Protein AF-A0A0P7ZGA5-F1 (afdb_monomer)

Sequence (113 aa):
MIGPDNGNADWKGWAFEHEKKRFMLMLTNSAEVGAPEKICTLIGDPDGLEVTVQHLVGLVDAKPFLDETDAGQNTRMYEFEREGDSLILSFLDAKEMKMPTLNASVLSKPKEN

Nearest PDB structures (foldseek):
  4r80-assembly2_B  TM=6.977E-01  e=1.940E+00  synthetic construct
  2fpn-assembly1_A-2  TM=6.168E-01  e=1.410E+00  Bacillus subtilis
  2h1t-assembly1_B  TM=3.528E-01  e=2.046E+00  Pseudomonas aeruginosa
  5yvf-assembly2_B  TM=2.733E-01  e=1.839E+00  Arabidopsis thaliana

Mean predicted aligned error: 8.98 Å

Structure (mmCIF, N/CA/C/O backbone):
data_AF-A0A0P7ZGA5-F1
#
_entry.id   AF-A0A0P7ZGA5-F1
#
loop_
_atom_site.group_PDB
_atom_site.id
_atom_site.type_symbol
_atom_site.label_atom_id
_atom_site.label_alt_id
_atom_site.label_comp_id
_atom_site.label_asym_id
_atom_site.label_entity_id
_atom_site.label_seq_id
_atom_site.pdbx_PDB_ins_code
_atom_site.Cartn_x
_atom_site.Cartn_y
_atom_site.Cartn_z
_atom_site.occupancy
_atom_site.B_iso_or_equiv
_atom_site.auth_seq_id
_atom_site.auth_comp_id
_atom_site.auth_asym_id
_atom_site.auth_atom_id
_atom_site.pdbx_PDB_model_num
ATOM 1 N N . MET A 1 1 ? 21.692 -14.055 -2.448 1.00 38.53 1 MET A N 1
ATOM 2 C CA . MET A 1 1 ? 20.600 -13.891 -1.469 1.00 38.53 1 MET A CA 1
ATOM 3 C C . MET A 1 1 ? 21.255 -13.725 -0.116 1.00 38.53 1 MET A C 1
ATOM 5 O O . MET A 1 1 ? 21.854 -14.674 0.365 1.00 38.53 1 MET A O 1
ATOM 9 N N . ILE A 1 2 ? 21.248 -12.507 0.411 1.00 28.67 2 ILE A N 1
ATOM 10 C CA . ILE A 1 2 ? 21.731 -12.184 1.753 1.00 28.67 2 ILE A CA 1
ATOM 11 C C . ILE A 1 2 ? 20.570 -11.415 2.378 1.00 28.67 2 ILE A C 1
ATOM 13 O O . ILE A 1 2 ? 20.248 -10.330 1.900 1.00 28.67 2 ILE A O 1
ATOM 17 N N . GLY A 1 3 ? 19.881 -12.013 3.348 1.00 34.47 3 GLY A N 1
ATOM 18 C CA . GLY A 1 3 ? 19.045 -11.240 4.262 1.00 34.47 3 GLY A CA 1
ATOM 19 C C . GLY A 1 3 ? 19.977 -10.590 5.286 1.00 34.47 3 GLY A C 1
ATOM 20 O O . GLY A 1 3 ? 20.872 -11.292 5.765 1.00 34.47 3 GLY A O 1
ATOM 21 N N . PRO A 1 4 ? 19.866 -9.283 5.572 1.00 38.66 4 PRO A N 1
ATOM 22 C CA . PRO A 1 4 ? 20.667 -8.679 6.624 1.00 38.66 4 PRO A CA 1
ATOM 23 C C . PRO A 1 4 ? 20.273 -9.261 7.988 1.00 38.66 4 PRO A C 1
ATOM 25 O O . PRO A 1 4 ? 19.100 -9.500 8.268 1.00 38.66 4 PRO A O 1
ATOM 28 N N . ASP A 1 5 ? 21.311 -9.532 8.772 1.00 41.34 5 ASP A N 1
ATOM 29 C CA . ASP A 1 5 ? 21.311 -10.218 10.060 1.00 41.34 5 A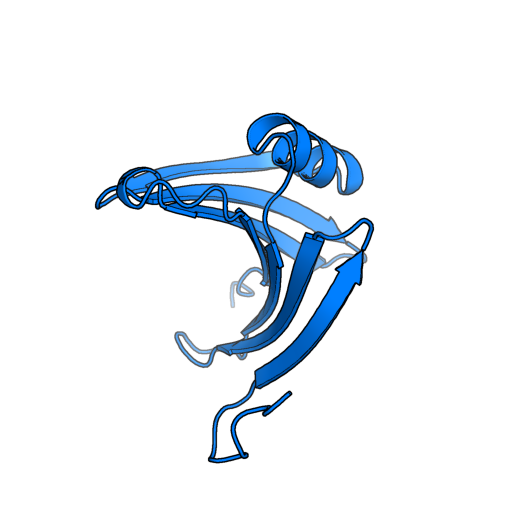SP A CA 1
ATOM 30 C C . ASP A 1 5 ? 20.618 -9.403 11.167 1.00 41.34 5 ASP A C 1
ATOM 32 O O . ASP A 1 5 ? 20.595 -8.169 11.149 1.00 41.34 5 ASP A O 1
ATOM 36 N N . ASN A 1 6 ? 20.042 -10.123 12.127 1.00 54.88 6 ASN A N 1
ATOM 37 C CA . ASN A 1 6 ? 19.163 -9.621 13.176 1.00 54.88 6 ASN A CA 1
ATOM 38 C C . ASN A 1 6 ? 19.928 -8.793 14.218 1.00 54.88 6 ASN A C 1
ATOM 40 O O . ASN A 1 6 ? 20.734 -9.324 14.980 1.00 54.88 6 ASN A O 1
ATOM 44 N N . GLY A 1 7 ? 19.582 -7.513 14.344 1.00 37.03 7 GLY A N 1
ATOM 45 C CA . GLY A 1 7 ? 20.004 -6.671 15.462 1.00 37.03 7 GLY A CA 1
ATOM 46 C C . GLY A 1 7 ? 18.905 -5.683 15.841 1.00 37.03 7 GLY A C 1
ATOM 47 O O . GLY A 1 7 ? 18.867 -4.582 15.308 1.00 37.03 7 GLY A O 1
ATOM 48 N N . ASN A 1 8 ? 18.007 -6.075 16.751 1.00 43.16 8 ASN A N 1
ATOM 49 C CA . ASN A 1 8 ? 17.006 -5.214 17.414 1.00 43.16 8 ASN A CA 1
ATOM 50 C C . ASN A 1 8 ? 15.949 -4.503 16.554 1.00 43.16 8 ASN A C 1
ATOM 52 O O . ASN A 1 8 ? 15.264 -3.612 17.051 1.00 43.16 8 ASN A O 1
ATOM 56 N N . ALA A 1 9 ? 15.772 -4.882 15.296 1.00 50.47 9 ALA A N 1
ATOM 57 C CA . ALA A 1 9 ? 14.797 -4.229 14.444 1.00 50.47 9 ALA A CA 1
ATOM 58 C C . ALA A 1 9 ? 13.520 -5.084 14.388 1.00 50.47 9 ALA A C 1
ATOM 60 O O . 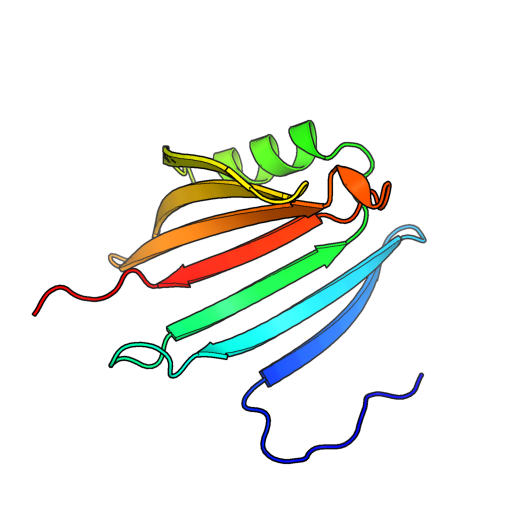ALA A 1 9 ? 13.549 -6.232 13.952 1.00 50.47 9 ALA A O 1
ATOM 61 N N . ASP A 1 10 ? 12.419 -4.538 14.903 1.00 70.31 10 ASP A N 1
ATOM 62 C CA . ASP A 1 10 ? 11.141 -5.215 15.158 1.00 70.31 10 ASP A CA 1
ATOM 63 C C . ASP A 1 10 ? 10.341 -5.419 13.851 1.00 70.31 10 ASP A C 1
ATOM 65 O O . ASP A 1 10 ? 9.188 -5.005 13.706 1.00 70.31 10 ASP A O 1
ATOM 69 N N . TRP A 1 11 ? 10.999 -5.999 12.842 1.00 68.00 11 TRP A N 1
ATOM 70 C CA . TRP A 1 11 ? 10.457 -6.205 11.506 1.00 68.00 11 TRP A CA 1
ATOM 71 C C . TRP A 1 11 ? 10.775 -7.588 10.932 1.00 68.00 11 TRP A C 1
ATOM 73 O O . TRP A 1 11 ? 11.762 -8.232 11.281 1.00 68.00 11 TRP A O 1
ATOM 83 N N . LYS A 1 12 ? 9.908 -8.069 10.038 1.00 77.69 12 LYS A N 1
ATOM 84 C CA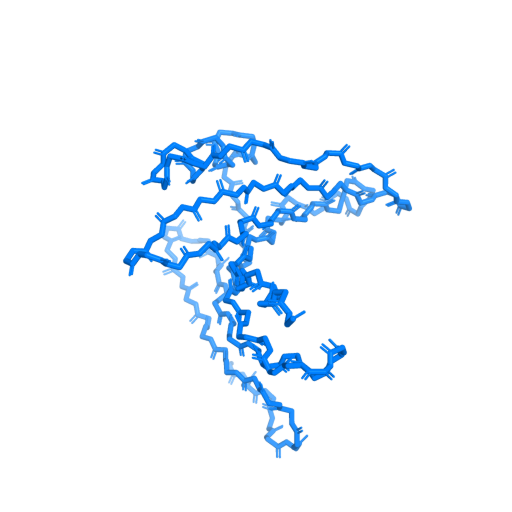 . LYS A 1 12 ? 10.069 -9.321 9.283 1.00 77.69 12 LYS A CA 1
ATOM 85 C C . LYS A 1 12 ? 9.822 -9.055 7.810 1.00 77.69 12 LYS A C 1
ATOM 87 O O . LYS A 1 12 ? 8.833 -8.416 7.479 1.00 77.69 12 LYS A O 1
ATOM 92 N N . GLY A 1 13 ? 10.691 -9.554 6.935 1.00 79.31 13 GLY A N 1
ATOM 93 C CA . GLY A 1 13 ? 10.588 -9.342 5.492 1.00 79.31 13 GLY A CA 1
ATOM 94 C C . GLY A 1 13 ? 10.641 -10.639 4.688 1.00 79.31 13 GLY A C 1
ATOM 95 O O . GLY A 1 13 ? 11.393 -11.552 5.026 1.00 79.31 13 GLY A O 1
ATOM 96 N N . TRP A 1 14 ? 9.886 -10.698 3.593 1.00 83.62 14 TRP A N 1
ATOM 97 C CA . TRP A 1 14 ? 9.907 -11.776 2.607 1.00 83.62 14 TRP A CA 1
ATOM 98 C C . TRP A 1 14 ? 10.015 -11.185 1.208 1.00 83.62 14 TRP A C 1
ATOM 100 O O . TRP A 1 14 ? 9.144 -10.433 0.776 1.00 83.62 14 TRP A O 1
ATOM 110 N N . ALA A 1 15 ? 11.073 -11.548 0.487 1.00 83.69 15 ALA A N 1
ATOM 111 C CA . ALA A 1 15 ? 11.212 -11.220 -0.924 1.00 83.69 15 ALA A CA 1
ATOM 112 C C . ALA A 1 15 ? 10.706 -12.385 -1.779 1.00 83.69 15 ALA A C 1
ATOM 114 O O . ALA A 1 15 ? 11.021 -13.544 -1.499 1.00 83.69 15 ALA A O 1
ATOM 115 N N . PHE A 1 16 ? 9.950 -12.085 -2.828 1.00 81.06 16 PHE A N 1
ATOM 116 C CA . PHE A 1 16 ? 9.460 -13.084 -3.773 1.00 81.06 16 PHE A CA 1
ATOM 117 C C . PHE A 1 16 ? 9.474 -12.544 -5.201 1.00 81.06 16 PHE A C 1
ATOM 119 O O . PHE A 1 16 ? 9.491 -11.334 -5.429 1.00 81.06 16 PHE A O 1
ATOM 126 N N . GLU A 1 17 ? 9.509 -13.457 -6.169 1.00 84.31 17 GLU A N 1
ATOM 127 C CA . GLU A 1 17 ? 9.474 -13.130 -7.591 1.00 84.31 17 GLU A CA 1
ATOM 128 C C . GLU A 1 17 ? 8.198 -13.690 -8.217 1.00 84.31 17 GLU A C 1
ATOM 130 O O . GLU A 1 17 ? 7.835 -14.843 -7.981 1.00 84.31 17 GLU A O 1
ATOM 135 N N . HIS A 1 18 ? 7.525 -12.880 -9.025 1.00 79.75 18 HIS A N 1
ATOM 136 C CA . HIS A 1 18 ? 6.388 -13.301 -9.832 1.00 79.75 18 HIS A CA 1
ATOM 137 C C . HIS A 1 18 ? 6.518 -12.668 -11.216 1.00 79.75 18 HIS A C 1
ATOM 139 O O . HIS A 1 18 ? 6.757 -11.470 -11.320 1.00 79.75 18 HIS A O 1
ATOM 145 N N . GLU A 1 19 ? 6.439 -13.477 -12.275 1.00 83.94 19 GLU A N 1
ATOM 146 C CA . GLU A 1 19 ? 6.536 -13.009 -13.670 1.00 83.94 19 GLU A CA 1
ATOM 147 C C . GLU A 1 19 ? 7.752 -12.099 -13.955 1.00 83.94 19 GLU A C 1
ATOM 149 O O . GLU A 1 19 ? 7.657 -11.108 -14.674 1.00 83.94 19 GLU A O 1
ATOM 154 N N . LYS A 1 20 ? 8.930 -12.451 -13.410 1.00 81.88 20 LYS A N 1
ATOM 155 C CA . LYS A 1 20 ? 10.196 -11.686 -13.508 1.00 81.88 20 LYS A CA 1
ATOM 156 C C . LYS A 1 20 ? 10.210 -10.350 -12.757 1.00 81.88 20 LYS A C 1
ATOM 158 O O . LYS A 1 20 ? 11.157 -9.576 -12.905 1.00 81.88 20 LYS A O 1
ATOM 163 N N . LYS A 1 21 ? 9.200 -10.080 -11.933 1.00 78.56 21 LYS A N 1
ATOM 164 C CA . LYS A 1 21 ? 9.132 -8.912 -11.052 1.00 78.56 21 LYS A CA 1
ATOM 165 C C . LYS A 1 21 ? 9.435 -9.299 -9.624 1.00 78.56 21 LYS A C 1
ATOM 167 O O . LYS A 1 21 ? 9.006 -10.351 -9.158 1.00 78.56 21 LYS A O 1
ATOM 172 N N . ARG A 1 22 ? 10.161 -8.430 -8.927 1.00 78.50 22 ARG A N 1
ATOM 173 C CA . ARG A 1 22 ? 10.525 -8.628 -7.526 1.00 78.50 22 ARG A CA 1
ATOM 174 C C . ARG A 1 22 ? 9.596 -7.840 -6.629 1.00 78.50 22 ARG A C 1
ATOM 176 O O . ARG A 1 22 ? 9.330 -6.667 -6.875 1.00 78.50 22 ARG A O 1
ATOM 183 N N . PHE A 1 23 ? 9.177 -8.502 -5.568 1.00 81.38 23 PHE A N 1
ATOM 184 C CA . PHE A 1 23 ? 8.331 -7.952 -4.532 1.00 81.38 23 PHE A CA 1
ATOM 185 C C . PHE A 1 23 ? 8.990 -8.176 -3.182 1.00 81.38 23 PHE A C 1
ATOM 187 O O . PHE A 1 23 ? 9.718 -9.153 -2.981 1.00 81.38 23 PHE A O 1
ATOM 194 N N . MET A 1 24 ? 8.711 -7.279 -2.249 1.00 82.06 24 MET A N 1
ATOM 195 C CA . MET A 1 24 ? 9.117 -7.404 -0.862 1.00 82.06 24 MET A CA 1
ATOM 196 C C . MET A 1 24 ? 7.915 -7.116 0.027 1.00 82.06 24 MET A C 1
ATOM 198 O O . MET A 1 24 ? 7.359 -6.025 -0.017 1.00 82.06 24 MET A O 1
ATOM 202 N N . LEU A 1 25 ? 7.517 -8.100 0.825 1.00 81.38 25 LEU A N 1
ATOM 203 C CA . LEU A 1 25 ? 6.537 -7.941 1.890 1.00 81.38 25 LEU A CA 1
ATOM 204 C C . LEU A 1 25 ? 7.283 -7.724 3.201 1.00 81.38 25 LEU A C 1
ATOM 206 O O . LEU A 1 25 ? 8.150 -8.525 3.539 1.00 81.38 25 LEU A O 1
ATOM 210 N N . MET A 1 26 ? 6.943 -6.684 3.946 1.00 80.12 26 MET A N 1
ATOM 211 C CA . MET A 1 26 ? 7.519 -6.369 5.245 1.00 80.12 26 MET A CA 1
ATOM 212 C C . MET A 1 26 ? 6.413 -6.221 6.282 1.00 80.12 26 MET A C 1
ATOM 214 O O . MET A 1 26 ? 5.374 -5.635 6.014 1.00 80.12 26 MET A O 1
ATOM 218 N N . LEU A 1 27 ? 6.652 -6.737 7.477 1.00 78.75 27 LEU A N 1
ATOM 219 C CA . LEU A 1 27 ? 5.894 -6.432 8.678 1.00 78.75 27 LEU A CA 1
ATOM 220 C C . LEU A 1 27 ? 6.807 -5.630 9.591 1.00 78.75 27 LEU A C 1
ATOM 222 O O . LEU A 1 27 ? 7.903 -6.105 9.872 1.00 78.75 27 LEU A O 1
ATOM 226 N N . THR A 1 28 ? 6.382 -4.466 10.061 1.00 74.31 28 THR A N 1
ATOM 227 C CA . THR A 1 28 ? 7.124 -3.666 11.044 1.00 74.31 28 THR A CA 1
ATOM 228 C C . THR A 1 28 ? 6.219 -3.361 12.235 1.00 74.31 28 THR A C 1
ATOM 230 O O . THR A 1 28 ? 5.007 -3.204 12.077 1.00 74.31 28 THR A O 1
ATOM 233 N N . ASN A 1 29 ? 6.793 -3.297 13.435 1.00 68.56 29 ASN A N 1
ATOM 234 C CA . ASN A 1 29 ? 6.144 -2.656 14.573 1.00 68.56 29 ASN A CA 1
ATOM 235 C C . ASN A 1 29 ? 6.682 -1.225 14.678 1.00 68.56 29 ASN A C 1
ATOM 237 O O . ASN A 1 29 ? 7.892 -1.035 14.825 1.00 68.56 29 ASN A O 1
ATOM 241 N N . SER A 1 30 ? 5.806 -0.226 14.608 1.00 61.94 30 SER A N 1
ATOM 242 C CA . SER A 1 30 ? 6.158 1.147 14.976 1.00 61.94 30 SER A CA 1
ATOM 243 C C . SER A 1 30 ? 5.789 1.390 16.437 1.00 61.94 30 SER A C 1
ATOM 245 O O . SER A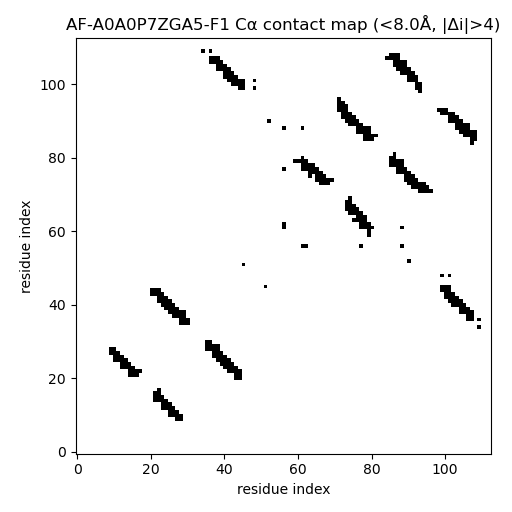 1 30 ? 4.693 1.041 16.875 1.00 61.94 30 SER A O 1
ATOM 247 N N . ALA A 1 31 ? 6.725 1.965 17.194 1.00 53.28 31 ALA A N 1
ATOM 248 C CA . ALA A 1 31 ? 6.508 2.427 18.565 1.00 53.28 31 ALA A CA 1
ATOM 249 C C . ALA A 1 31 ? 6.370 3.959 18.649 1.00 53.28 31 ALA A C 1
ATOM 251 O O . ALA A 1 31 ? 6.290 4.511 19.750 1.00 53.28 31 ALA A O 1
ATOM 252 N N . GLU A 1 32 ? 6.370 4.663 17.513 1.00 50.38 32 GLU A N 1
ATOM 253 C CA . GLU A 1 32 ? 6.125 6.101 17.508 1.00 50.38 32 GLU A CA 1
ATOM 254 C C . GLU A 1 32 ? 4.637 6.347 17.774 1.00 50.38 32 GLU A C 1
ATOM 256 O O . GLU A 1 32 ? 3.781 5.968 16.990 1.00 50.38 32 GLU A O 1
ATOM 261 N N . VAL A 1 33 ? 4.355 7.004 18.903 1.00 42.06 33 VAL A N 1
ATOM 262 C CA . VAL A 1 33 ? 3.021 7.421 19.374 1.00 42.06 33 VAL A CA 1
ATOM 263 C C . VAL A 1 33 ? 2.198 6.331 20.084 1.00 42.06 33 VAL A C 1
ATOM 265 O O . VAL A 1 33 ? 1.096 5.972 19.692 1.00 42.06 33 VAL A O 1
ATOM 268 N N . GLY A 1 34 ? 2.690 5.869 21.239 1.00 44.47 34 GLY A N 1
ATOM 269 C CA . GLY A 1 34 ? 1.836 5.422 22.358 1.00 44.47 34 GLY A CA 1
ATOM 270 C C . GLY A 1 34 ? 1.056 4.107 22.200 1.00 44.47 34 GLY A C 1
ATOM 271 O O . GLY A 1 34 ? 0.513 3.622 23.193 1.00 44.47 34 GLY A O 1
ATOM 272 N N . ALA A 1 35 ? 1.039 3.492 21.019 1.00 51.00 35 ALA A N 1
ATOM 273 C CA . ALA A 1 35 ? 0.500 2.161 20.773 1.00 51.00 35 ALA A CA 1
ATOM 274 C C . ALA A 1 35 ? 1.369 1.420 19.740 1.00 51.00 35 ALA A C 1
ATOM 276 O O . ALA A 1 35 ? 1.858 2.046 18.804 1.00 51.00 35 ALA A O 1
ATOM 277 N N . PRO A 1 36 ? 1.582 0.100 19.890 1.00 56.84 36 PRO A N 1
ATOM 278 C CA . PRO A 1 36 ? 2.290 -0.681 18.885 1.00 56.84 36 PRO A CA 1
ATOM 279 C C . PRO A 1 36 ? 1.445 -0.766 17.609 1.00 56.84 36 PRO A C 1
ATOM 281 O O . PRO A 1 36 ? 0.447 -1.490 17.566 1.00 56.84 36 PRO A O 1
ATOM 284 N N . GLU A 1 37 ? 1.851 -0.049 16.566 1.00 65.75 37 GLU A N 1
ATOM 285 C CA . GLU A 1 37 ? 1.236 -0.155 15.245 1.00 65.75 37 GLU A CA 1
ATOM 286 C C . GLU A 1 37 ? 1.912 -1.275 14.460 1.00 65.75 37 GLU A C 1
ATOM 288 O O . GLU A 1 37 ? 3.122 -1.256 14.233 1.00 65.75 37 GLU A O 1
ATOM 293 N N . LYS A 1 38 ? 1.125 -2.268 14.038 1.00 71.38 38 LYS A N 1
ATOM 294 C CA . LYS A 1 38 ? 1.588 -3.285 13.092 1.00 71.38 38 LYS A CA 1
ATOM 295 C C . LYS A 1 38 ? 1.372 -2.762 11.685 1.00 71.38 38 LYS A C 1
ATOM 297 O O . LYS A 1 38 ? 0.229 -2.555 11.280 1.00 71.38 38 LYS A O 1
ATOM 302 N N . ILE A 1 39 ? 2.460 -2.599 10.950 1.00 76.75 39 ILE A N 1
ATOM 303 C CA . ILE A 1 39 ? 2.446 -2.121 9.573 1.00 76.75 39 ILE A CA 1
ATOM 304 C C . ILE A 1 39 ? 2.779 -3.293 8.664 1.00 76.75 39 ILE A C 1
ATOM 306 O O . ILE A 1 39 ? 3.773 -3.985 8.879 1.00 76.75 39 ILE A O 1
ATOM 310 N N . CYS A 1 40 ? 1.949 -3.525 7.651 1.00 82.31 40 CYS A N 1
ATOM 311 C CA . CYS A 1 40 ? 2.209 -4.517 6.613 1.00 82.31 40 CYS A CA 1
ATOM 312 C C . CYS A 1 40 ? 2.443 -3.816 5.282 1.00 82.31 40 CYS A C 1
ATOM 314 O O . CYS A 1 40 ? 1.497 -3.277 4.721 1.00 82.31 40 CYS A O 1
ATOM 316 N N . THR A 1 41 ? 3.678 -3.837 4.790 1.00 84.06 41 THR A N 1
ATOM 317 C CA . THR A 1 41 ? 4.134 -3.101 3.611 1.00 84.06 41 THR A CA 1
ATOM 318 C C . THR A 1 41 ? 4.489 -4.042 2.464 1.00 84.06 41 THR A C 1
ATOM 320 O O . THR A 1 41 ? 5.365 -4.889 2.602 1.00 84.06 41 THR A O 1
ATOM 323 N N . LEU A 1 42 ? 3.874 -3.858 1.302 1.00 85.31 42 LEU A N 1
ATOM 324 C CA . LEU A 1 42 ? 4.259 -4.464 0.034 1.00 85.31 42 LEU A CA 1
ATOM 325 C C . LEU A 1 42 ? 5.007 -3.437 -0.823 1.00 85.31 42 LEU A C 1
ATOM 327 O O . LEU A 1 42 ? 4.474 -2.374 -1.132 1.00 85.31 42 LEU A O 1
ATOM 331 N N . ILE A 1 43 ? 6.219 -3.788 -1.246 1.00 83.69 43 ILE A N 1
ATOM 332 C CA . ILE A 1 43 ? 7.045 -3.005 -2.166 1.00 83.69 43 ILE A CA 1
ATOM 333 C C . ILE A 1 43 ? 7.210 -3.777 -3.473 1.00 83.69 43 ILE A C 1
ATOM 335 O O . ILE A 1 43 ? 7.605 -4.944 -3.448 1.00 83.69 43 ILE A O 1
ATOM 339 N N . GLY A 1 44 ? 6.947 -3.140 -4.613 1.00 83.75 44 GLY A N 1
ATOM 340 C CA . GLY A 1 44 ? 7.182 -3.739 -5.931 1.00 83.75 44 GLY A CA 1
ATOM 341 C C . GLY A 1 44 ? 7.018 -2.753 -7.085 1.00 83.75 44 GLY A C 1
ATOM 342 O O . GLY A 1 44 ? 6.555 -1.636 -6.879 1.00 83.75 44 GLY A O 1
ATOM 343 N N . ASP A 1 45 ? 7.376 -3.186 -8.297 1.00 81.81 45 ASP A N 1
ATOM 344 C CA . ASP A 1 45 ? 7.257 -2.396 -9.534 1.00 81.81 45 ASP A CA 1
ATOM 345 C C . ASP A 1 45 ? 6.045 -2.865 -10.376 1.00 81.81 45 ASP A C 1
ATOM 347 O O . ASP A 1 45 ? 6.157 -3.791 -11.200 1.00 81.81 45 ASP A O 1
ATOM 351 N N . PRO A 1 46 ? 4.846 -2.286 -10.176 1.00 77.75 46 PRO A N 1
ATOM 352 C CA . PRO A 1 46 ? 3.678 -2.613 -10.991 1.00 77.75 46 PRO A CA 1
ATOM 353 C C . PRO A 1 46 ? 3.832 -2.148 -12.451 1.00 77.75 46 PRO A C 1
ATOM 355 O O . PRO A 1 46 ? 4.529 -1.182 -12.737 1.00 77.75 46 PRO A O 1
ATOM 358 N N . ASP A 1 47 ? 3.128 -2.800 -13.391 1.00 76.81 47 ASP A N 1
ATOM 359 C CA . ASP A 1 47 ? 3.080 -2.358 -14.808 1.00 76.81 47 ASP A CA 1
ATOM 360 C C . ASP A 1 47 ? 2.303 -1.047 -14.994 1.00 76.81 47 ASP A C 1
ATOM 362 O O . ASP A 1 47 ? 2.441 -0.366 -16.008 1.00 76.81 47 ASP A O 1
ATOM 366 N N . GLY A 1 48 ? 1.487 -0.684 -14.003 1.00 83.06 48 GLY A N 1
ATOM 367 C CA . GLY A 1 48 ? 0.754 0.570 -13.954 1.00 83.06 48 GLY A CA 1
ATOM 368 C C . GLY A 1 48 ? 0.435 0.931 -12.513 1.00 83.06 48 GLY A C 1
ATOM 369 O O . GLY A 1 48 ? -0.387 0.271 -11.876 1.00 83.06 48 GLY A O 1
ATOM 370 N N . LEU A 1 49 ? 1.084 1.982 -12.010 1.00 81.88 49 LEU A N 1
ATOM 371 C CA . LEU A 1 49 ? 0.942 2.439 -10.627 1.00 81.88 49 LEU A CA 1
ATOM 372 C C . LEU A 1 49 ? -0.522 2.745 -10.288 1.00 81.88 49 LEU A C 1
ATOM 374 O O . LEU A 1 49 ? -1.075 2.175 -9.356 1.00 81.88 49 LEU A O 1
ATOM 378 N N . GLU A 1 50 ? -1.163 3.585 -11.100 1.00 86.06 50 GLU A N 1
ATOM 379 C CA . GLU A 1 50 ? -2.525 4.057 -10.842 1.00 86.06 50 GLU A CA 1
ATOM 380 C C . GLU A 1 50 ? -3.564 2.932 -10.907 1.00 86.06 50 GLU A C 1
ATOM 382 O O . GLU A 1 50 ? -4.403 2.803 -10.022 1.00 86.06 50 GLU A O 1
ATOM 387 N N . VAL A 1 51 ? -3.456 2.054 -11.909 1.00 86.19 51 VAL A N 1
ATOM 388 C CA . VAL A 1 51 ? -4.346 0.889 -12.049 1.00 86.19 51 VAL A CA 1
ATOM 389 C C . VAL A 1 51 ? -4.198 -0.052 -10.853 1.00 86.19 51 VAL A C 1
ATOM 391 O O . VAL A 1 51 ? -5.189 -0.574 -10.349 1.00 86.19 51 VAL A O 1
ATOM 394 N N . THR A 1 52 ? -2.968 -0.246 -10.371 1.00 86.75 52 THR A N 1
ATOM 395 C CA . THR A 1 52 ? -2.694 -1.107 -9.213 1.00 86.75 52 THR A CA 1
ATOM 396 C C . THR A 1 52 ? -3.266 -0.510 -7.932 1.00 86.75 52 THR A C 1
ATOM 398 O O . THR A 1 52 ? -3.912 -1.226 -7.170 1.00 86.75 52 THR A O 1
ATOM 401 N N . VAL A 1 53 ? -3.086 0.796 -7.712 1.00 87.94 53 VAL A N 1
ATOM 402 C CA . VAL A 1 53 ? -3.668 1.509 -6.564 1.00 87.94 53 VAL A CA 1
ATOM 403 C C . VAL A 1 53 ? -5.190 1.380 -6.575 1.00 87.94 53 VAL A C 1
ATOM 405 O O . VAL A 1 53 ? -5.765 0.914 -5.595 1.00 87.94 53 VAL A O 1
ATOM 408 N N . GLN A 1 54 ? -5.845 1.690 -7.696 1.00 89.81 54 GLN A N 1
ATOM 409 C CA . GLN A 1 54 ? -7.304 1.591 -7.820 1.00 89.81 54 GLN A CA 1
ATOM 410 C C . GLN A 1 54 ? -7.816 0.162 -7.614 1.00 89.81 54 GLN A C 1
ATOM 412 O O . GLN A 1 54 ? -8.845 -0.037 -6.969 1.00 89.81 54 GLN A O 1
ATOM 417 N N . HIS A 1 55 ? -7.090 -0.840 -8.117 1.00 88.56 55 HIS A N 1
ATOM 418 C CA . HIS A 1 55 ? -7.431 -2.242 -7.894 1.00 88.56 55 HIS A CA 1
ATOM 419 C C . HIS A 1 55 ? -7.369 -2.6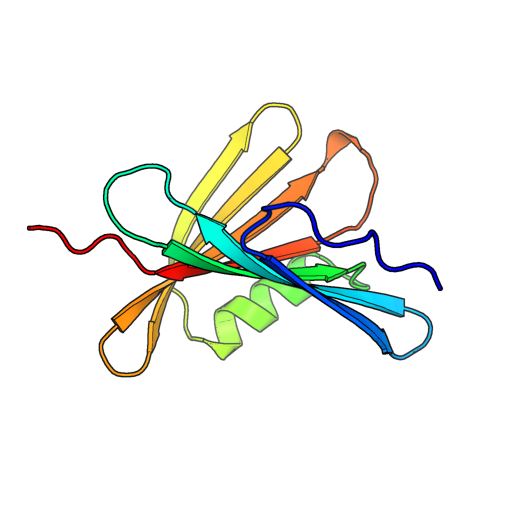11 -6.407 1.00 88.56 55 HIS A C 1
ATOM 421 O O . HIS A 1 55 ? -8.316 -3.196 -5.887 1.00 88.56 55 HIS A O 1
ATOM 427 N N . LEU A 1 56 ? -6.291 -2.237 -5.711 1.00 89.06 56 LEU A N 1
ATOM 428 C CA . LEU A 1 56 ? -6.125 -2.509 -4.281 1.00 89.06 56 LEU A CA 1
ATOM 429 C C . LEU A 1 56 ? -7.186 -1.794 -3.439 1.00 89.06 56 LEU A C 1
ATOM 431 O O . LEU A 1 56 ? -7.777 -2.422 -2.568 1.00 89.06 56 LEU A O 1
ATOM 435 N N . VAL A 1 57 ? -7.477 -0.526 -3.739 1.00 91.94 57 VAL A N 1
ATOM 436 C CA . VAL A 1 57 ? -8.550 0.245 -3.090 1.00 91.94 57 VAL A CA 1
ATOM 437 C C . VAL A 1 57 ? -9.907 -0.435 -3.282 1.00 91.94 57 VAL A C 1
ATOM 439 O O . VAL A 1 57 ? -10.644 -0.613 -2.315 1.00 91.94 57 VAL A O 1
ATOM 442 N N . GLY A 1 58 ? -10.219 -0.878 -4.504 1.00 90.38 58 GLY A N 1
ATOM 443 C CA . GLY A 1 58 ? -11.474 -1.566 -4.810 1.00 90.38 58 GLY A CA 1
ATOM 444 C C . GLY A 1 58 ? -11.601 -2.950 -4.164 1.00 90.38 58 GLY A C 1
ATOM 445 O O . GLY A 1 58 ? -12.704 -3.347 -3.803 1.00 90.38 58 GLY A O 1
ATOM 446 N N . LEU A 1 59 ? -10.492 -3.678 -3.975 1.00 91.81 59 LEU A N 1
ATOM 447 C CA . LEU A 1 59 ? -10.494 -4.995 -3.319 1.00 91.81 59 LEU A CA 1
ATO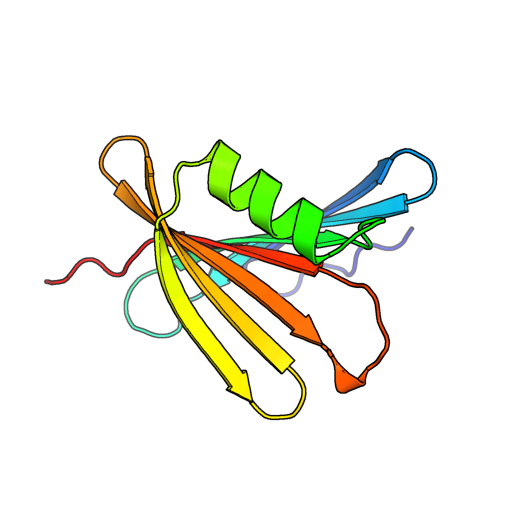M 448 C C . LEU A 1 59 ? -10.919 -4.935 -1.849 1.00 91.81 59 LEU A C 1
ATOM 450 O O . LEU A 1 59 ? -11.474 -5.909 -1.341 1.00 91.81 59 LEU A O 1
ATOM 454 N N . VAL A 1 60 ? -10.626 -3.827 -1.168 1.00 90.88 60 VAL A N 1
ATOM 455 C CA . VAL A 1 60 ? -10.943 -3.638 0.255 1.00 90.88 60 VAL A CA 1
ATOM 456 C C . VAL A 1 60 ? -12.055 -2.615 0.496 1.00 90.88 60 VAL A C 1
ATOM 458 O O . VAL A 1 60 ? -12.307 -2.279 1.646 1.00 90.88 60 VAL A O 1
ATOM 461 N N . ASP A 1 61 ? -12.711 -2.133 -0.567 1.00 92.44 61 ASP A N 1
ATOM 462 C CA . ASP A 1 61 ? -13.736 -1.076 -0.515 1.00 92.44 61 ASP A CA 1
ATOM 463 C C . ASP A 1 61 ? -13.287 0.146 0.314 1.00 92.44 61 ASP A C 1
ATOM 465 O O . ASP A 1 61 ? -14.007 0.660 1.173 1.00 92.44 61 ASP A O 1
ATOM 469 N N . ALA A 1 62 ? -12.039 0.581 0.099 1.00 93.88 62 ALA A N 1
ATOM 470 C CA . ALA A 1 62 ? -11.451 1.661 0.880 1.00 93.88 62 ALA A CA 1
ATOM 471 C C . ALA A 1 62 ? -11.896 3.044 0.384 1.00 93.88 62 ALA A C 1
ATOM 473 O O . ALA A 1 62 ? -12.006 3.303 -0.817 1.00 93.88 62 ALA A O 1
ATOM 474 N N . LYS A 1 63 ? -12.100 3.972 1.320 1.00 94.12 63 LYS A N 1
ATOM 475 C CA . LYS A 1 63 ? -12.504 5.358 1.058 1.00 94.12 63 LYS A CA 1
ATOM 476 C C . LYS A 1 63 ? -11.309 6.295 1.196 1.00 94.12 63 LYS A C 1
ATOM 478 O O . LYS A 1 63 ? -10.542 6.142 2.139 1.00 94.12 63 LYS A O 1
ATOM 483 N N . PRO A 1 64 ? -11.126 7.270 0.295 1.00 93.19 64 PRO A N 1
ATOM 484 C CA . PRO A 1 64 ? -10.002 8.195 0.386 1.00 93.19 64 PRO A CA 1
ATOM 485 C C . PRO A 1 64 ? -10.135 9.088 1.624 1.00 93.19 64 PRO A C 1
ATOM 487 O O . PRO A 1 64 ? -11.223 9.597 1.899 1.00 93.19 64 PRO A O 1
ATOM 490 N N . PHE A 1 65 ? -9.025 9.320 2.328 1.00 88.94 65 PHE A N 1
ATOM 491 C CA . PHE A 1 65 ? -8.967 10.310 3.411 1.00 88.94 65 PHE A CA 1
ATOM 492 C C . PHE A 1 65 ? -7.792 11.287 3.293 1.00 88.94 65 PHE A C 1
ATOM 494 O O . PHE A 1 65 ? -7.874 12.378 3.855 1.00 88.94 65 PHE A O 1
ATOM 501 N N . LEU A 1 66 ? -6.726 10.926 2.568 1.00 90.38 66 LEU A N 1
ATOM 502 C CA . LEU A 1 66 ? -5.550 11.774 2.375 1.00 90.38 66 LEU A CA 1
ATOM 503 C C . LEU A 1 66 ? -4.980 11.626 0.965 1.00 90.38 66 LEU A C 1
ATOM 505 O O . LEU A 1 66 ? -4.829 10.506 0.476 1.00 90.38 66 LEU A O 1
ATOM 509 N N . ASP A 1 67 ? -4.623 12.746 0.346 1.00 91.62 67 ASP A N 1
ATOM 510 C CA . ASP A 1 67 ? -3.861 12.790 -0.903 1.00 91.62 67 ASP A CA 1
ATOM 511 C C . ASP A 1 67 ? -2.943 14.016 -0.863 1.00 91.62 67 ASP A C 1
ATOM 513 O O . ASP A 1 67 ? -3.400 15.160 -0.937 1.00 91.62 67 ASP A O 1
ATOM 517 N N . GLU A 1 68 ? -1.656 13.769 -0.644 1.00 89.38 68 GLU A N 1
ATOM 518 C CA . GLU A 1 68 ? -0.648 14.792 -0.397 1.00 89.38 68 GLU A CA 1
ATOM 519 C C . GLU A 1 68 ? 0.595 14.552 -1.251 1.00 89.38 68 GLU A C 1
ATOM 521 O O . GLU A 1 68 ? 1.000 13.417 -1.503 1.00 89.38 68 GLU A O 1
ATOM 526 N N . THR A 1 69 ? 1.252 15.641 -1.641 1.00 86.25 69 THR A N 1
ATOM 527 C CA . THR A 1 69 ? 2.580 15.603 -2.252 1.00 86.25 69 THR A CA 1
ATOM 528 C C . THR A 1 69 ? 3.526 16.431 -1.397 1.00 86.25 69 THR A C 1
ATOM 530 O O . THR A 1 69 ? 3.338 17.642 -1.282 1.00 86.25 69 THR A O 1
ATOM 533 N N . ASP A 1 70 ? 4.565 15.800 -0.857 1.00 80.81 70 ASP A N 1
ATOM 534 C CA . ASP A 1 70 ? 5.633 16.479 -0.121 1.00 80.81 70 ASP A CA 1
ATOM 535 C C . ASP A 1 70 ? 7.004 15.972 -0.577 1.00 80.81 70 ASP A C 1
ATOM 537 O O . ASP A 1 70 ? 7.177 14.789 -0.859 1.00 80.81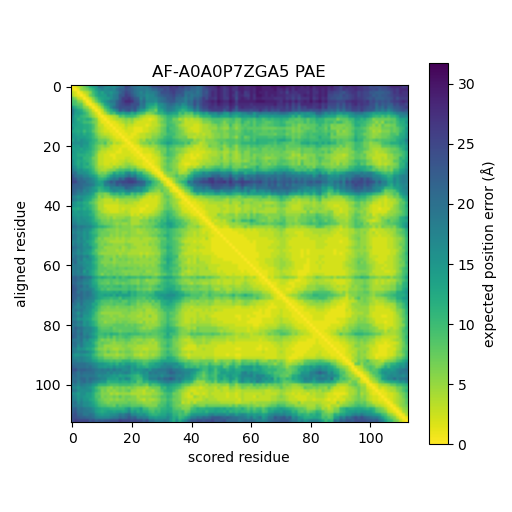 70 ASP A O 1
ATOM 541 N N . ALA A 1 71 ? 7.972 16.880 -0.705 1.00 78.69 71 ALA A N 1
ATOM 542 C CA . ALA A 1 71 ? 9.360 16.584 -1.081 1.00 78.69 71 ALA A CA 1
ATOM 543 C C . ALA A 1 71 ? 9.542 15.600 -2.268 1.00 78.69 71 ALA A C 1
ATOM 545 O O . ALA A 1 71 ? 10.460 14.782 -2.275 1.00 78.69 71 ALA A O 1
ATOM 546 N N . GLY A 1 72 ? 8.664 15.661 -3.278 1.00 75.31 72 GLY A N 1
ATOM 547 C CA . GLY A 1 72 ? 8.740 14.786 -4.456 1.00 75.31 72 GLY A CA 1
ATOM 548 C C . GLY A 1 72 ? 8.189 13.369 -4.251 1.00 75.31 72 GLY A C 1
ATOM 549 O O . GLY A 1 72 ? 8.353 12.514 -5.129 1.00 75.31 72 GLY A O 1
ATOM 550 N N . GLN A 1 73 ? 7.520 13.127 -3.126 1.00 80.75 73 GLN A N 1
ATOM 551 C CA . GLN A 1 73 ? 6.826 11.898 -2.768 1.00 80.75 73 GLN A CA 1
ATOM 552 C C . GLN A 1 73 ? 5.318 12.159 -2.702 1.00 80.75 73 GLN A C 1
ATOM 554 O O . GLN A 1 73 ? 4.879 13.132 -2.089 1.00 80.75 73 GLN A O 1
ATOM 559 N N . ASN A 1 74 ? 4.518 11.295 -3.327 1.00 83.81 74 ASN A N 1
ATOM 560 C CA . ASN A 1 74 ? 3.072 11.308 -3.126 1.00 83.81 74 ASN A CA 1
ATOM 561 C C . ASN A 1 74 ? 2.704 10.326 -2.020 1.00 83.81 74 ASN A C 1
ATOM 563 O O . ASN A 1 74 ? 3.173 9.184 -2.013 1.00 83.81 74 ASN A O 1
ATOM 567 N N . THR A 1 75 ? 1.822 10.774 -1.139 1.00 88.69 75 THR A N 1
ATOM 568 C CA . THR A 1 75 ? 1.230 10.002 -0.057 1.00 88.69 75 THR A CA 1
ATOM 569 C C . THR A 1 75 ? -0.273 9.984 -0.259 1.00 88.69 75 THR A C 1
ATOM 571 O O . THR A 1 75 ? -0.937 11.011 -0.152 1.00 88.69 75 THR A O 1
ATOM 574 N N . ARG A 1 76 ? -0.819 8.804 -0.545 1.00 90.94 76 ARG A N 1
ATOM 575 C CA . ARG A 1 76 ? -2.260 8.590 -0.703 1.00 90.94 76 ARG A CA 1
ATOM 576 C C . ARG A 1 76 ? -2.728 7.613 0.346 1.00 90.94 76 ARG A C 1
ATOM 578 O O . ARG A 1 76 ? -2.193 6.511 0.424 1.00 90.94 76 ARG A O 1
ATOM 585 N N . MET A 1 77 ? -3.716 7.988 1.141 1.00 92.00 77 MET A N 1
ATOM 586 C CA . MET A 1 77 ? -4.228 7.129 2.193 1.00 92.00 77 MET A CA 1
ATOM 587 C C . MET A 1 77 ? -5.743 6.957 2.091 1.00 92.00 77 MET A C 1
ATOM 589 O O . MET A 1 77 ? -6.498 7.896 1.821 1.00 92.00 77 MET A O 1
ATOM 593 N N . TYR A 1 78 ? -6.170 5.722 2.323 1.00 93.06 78 TYR A N 1
ATOM 594 C CA . TYR A 1 78 ? -7.549 5.276 2.252 1.00 93.06 78 TYR A CA 1
ATOM 595 C C . TYR A 1 78 ? -7.907 4.547 3.545 1.00 93.06 78 TYR A C 1
ATOM 597 O O . TYR A 1 78 ? -7.086 3.817 4.088 1.00 93.06 78 TYR A O 1
ATOM 605 N N . GLU A 1 79 ? -9.121 4.725 4.044 1.00 93.25 79 GLU A N 1
ATOM 606 C CA . GLU A 1 79 ? -9.638 4.004 5.204 1.00 93.25 79 GLU A CA 1
ATOM 607 C C . GLU A 1 79 ? -10.551 2.861 4.764 1.00 93.25 79 GLU A C 1
ATOM 609 O O . GLU A 1 79 ? -11.314 2.994 3.808 1.00 93.25 79 GLU A O 1
ATOM 614 N N . PHE A 1 80 ? -10.490 1.733 5.460 1.00 92.75 80 PHE A N 1
ATOM 615 C CA . PHE A 1 80 ? -11.413 0.618 5.265 1.00 92.75 80 PHE A CA 1
ATOM 616 C C . PHE A 1 80 ? -11.667 -0.105 6.585 1.00 92.75 80 PHE A C 1
ATOM 618 O O . PHE A 1 80 ? -10.898 0.017 7.539 1.00 92.75 80 PHE A O 1
ATOM 625 N N . GLU A 1 81 ? -12.753 -0.869 6.642 1.00 91.25 81 GLU A N 1
ATOM 626 C CA . GLU A 1 81 ? -13.087 -1.691 7.802 1.00 91.25 81 GLU A CA 1
ATOM 627 C C . GLU A 1 81 ? -12.851 -3.164 7.490 1.00 91.25 81 GLU A C 1
ATOM 629 O O . GLU A 1 81 ? -13.236 -3.673 6.433 1.00 91.25 81 GLU A O 1
ATOM 634 N N . ARG A 1 82 ? -12.242 -3.881 8.432 1.00 86.50 82 ARG A N 1
ATOM 635 C CA . ARG A 1 82 ? -12.098 -5.332 8.350 1.00 86.50 82 ARG A CA 1
ATOM 636 C C . ARG A 1 82 ? -12.305 -5.940 9.722 1.00 86.50 82 ARG A C 1
ATOM 638 O O . ARG A 1 82 ? -11.627 -5.570 10.667 1.00 86.50 82 ARG A O 1
ATOM 645 N N . GLU A 1 83 ? -13.244 -6.879 9.818 1.00 88.38 83 GLU A N 1
ATOM 646 C CA . GLU A 1 83 ? -13.522 -7.616 11.064 1.00 88.38 83 GLU A CA 1
ATOM 647 C C . GLU A 1 83 ? -13.851 -6.704 12.271 1.00 88.38 83 GLU A C 1
ATOM 649 O O . GLU A 1 83 ? -13.697 -7.103 13.420 1.00 88.38 83 GLU A O 1
ATOM 654 N N . GLY A 1 84 ? -14.362 -5.493 12.012 1.00 84.81 84 GLY A N 1
ATOM 655 C CA . GLY A 1 84 ? -14.701 -4.497 13.035 1.00 84.81 84 GLY A CA 1
ATOM 656 C C . GLY A 1 84 ? -13.565 -3.537 13.404 1.00 84.81 84 GLY A C 1
ATOM 657 O O . GLY A 1 84 ? -13.801 -2.610 14.175 1.00 84.81 84 GLY A O 1
ATOM 658 N N . ASP A 1 85 ? -12.368 -3.712 12.837 1.00 83.69 85 ASP A N 1
ATOM 659 C CA . ASP A 1 85 ? -11.246 -2.789 13.002 1.00 83.69 85 ASP A CA 1
ATOM 660 C C . ASP A 1 85 ? -11.176 -1.791 11.835 1.00 83.69 85 ASP A C 1
ATOM 662 O O . ASP A 1 85 ? -11.308 -2.160 10.663 1.00 83.69 85 ASP A O 1
ATOM 666 N N . SER A 1 86 ? -10.935 -0.517 12.161 1.00 87.44 86 SER A N 1
ATOM 667 C CA . SER A 1 86 ? -10.652 0.535 11.179 1.00 87.44 86 SER A CA 1
ATOM 668 C C . SER A 1 86 ? -9.168 0.511 10.818 1.00 87.44 86 SER A C 1
ATOM 670 O O . SER A 1 86 ? -8.293 0.652 11.680 1.00 87.44 86 SER A O 1
ATOM 672 N N . LEU A 1 87 ? -8.891 0.309 9.534 1.00 88.56 87 LEU A N 1
ATOM 673 C CA . LEU A 1 87 ? -7.556 0.172 8.973 1.00 88.56 87 LEU A CA 1
ATOM 674 C C . LEU A 1 87 ? -7.305 1.262 7.932 1.00 88.56 87 LEU A C 1
ATOM 676 O O . LEU A 1 87 ? -8.224 1.766 7.287 1.00 88.56 87 LEU A O 1
ATOM 680 N N . ILE A 1 88 ? -6.035 1.598 7.752 1.00 89.88 88 ILE A N 1
ATOM 681 C CA . ILE A 1 88 ? -5.568 2.575 6.775 1.00 89.88 88 ILE A CA 1
ATOM 682 C C . ILE A 1 88 ? -4.721 1.851 5.735 1.00 89.88 88 ILE A C 1
ATOM 684 O O . ILE A 1 88 ? -3.722 1.225 6.074 1.00 89.88 88 ILE A O 1
ATOM 688 N N . LEU A 1 89 ? -5.103 1.961 4.469 1.00 90.94 89 LEU A N 1
ATOM 689 C CA . LEU A 1 89 ? -4.311 1.586 3.309 1.00 90.94 89 LEU A CA 1
ATOM 690 C C . LEU A 1 89 ? -3.564 2.826 2.803 1.00 90.94 89 LEU A C 1
ATOM 692 O O . LEU A 1 89 ? -4.175 3.762 2.298 1.00 90.94 89 LEU A O 1
ATOM 696 N N . SER A 1 90 ? -2.246 2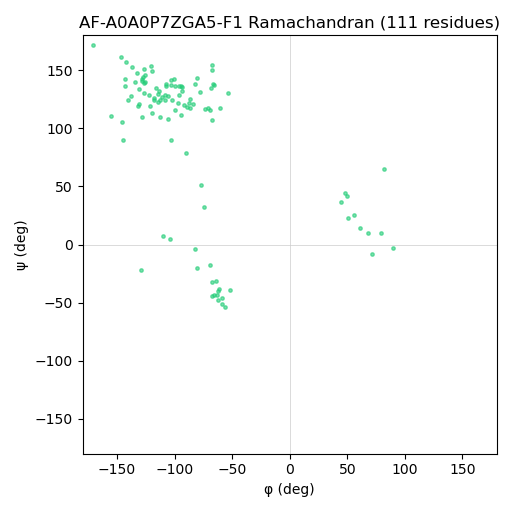.833 2.949 1.00 90.69 90 SER A N 1
ATOM 697 C CA . SER A 1 90 ? -1.354 3.919 2.548 1.00 90.69 90 SER A CA 1
ATOM 698 C C . SER A 1 90 ? -0.544 3.522 1.320 1.00 90.69 90 SER A C 1
ATOM 700 O O . SER A 1 90 ? -0.036 2.406 1.238 1.00 90.69 90 SER A O 1
ATOM 702 N N . PHE A 1 91 ? -0.398 4.439 0.374 1.00 89.38 91 PHE A N 1
ATOM 703 C CA . PHE A 1 91 ? 0.453 4.306 -0.794 1.00 89.38 91 PHE A CA 1
ATOM 704 C C . PHE A 1 91 ? 1.466 5.438 -0.817 1.00 89.38 91 PHE A C 1
ATOM 706 O O . PHE A 1 91 ? 1.098 6.611 -0.739 1.00 89.38 91 PHE A O 1
ATOM 713 N N . LEU A 1 92 ? 2.733 5.072 -0.974 1.00 86.31 92 LEU A N 1
ATOM 714 C CA . LEU A 1 92 ? 3.836 6.002 -1.157 1.00 86.31 92 LEU A CA 1
ATOM 715 C C . LEU A 1 92 ? 4.470 5.744 -2.523 1.00 86.31 92 LEU A C 1
ATOM 717 O O . LEU A 1 92 ? 4.871 4.614 -2.824 1.00 86.31 92 LEU A O 1
ATOM 721 N N . ASP A 1 93 ? 4.574 6.794 -3.334 1.00 79.44 93 ASP A N 1
ATOM 722 C CA . ASP A 1 93 ? 5.322 6.770 -4.589 1.00 79.44 93 ASP A CA 1
ATOM 723 C C . ASP A 1 93 ? 6.337 7.920 -4.649 1.00 79.44 93 ASP A C 1
ATOM 725 O O . ASP A 1 93 ? 6.035 9.076 -4.358 1.00 79.44 93 ASP A O 1
ATOM 729 N N . ALA A 1 94 ? 7.587 7.591 -4.982 1.00 67.06 94 ALA A N 1
ATOM 730 C CA . ALA A 1 94 ? 8.682 8.554 -5.066 1.00 67.06 94 ALA A CA 1
ATOM 731 C C . ALA A 1 94 ? 8.773 9.122 -6.492 1.00 67.06 94 ALA A C 1
ATOM 733 O O . ALA A 1 94 ? 9.616 8.711 -7.299 1.00 67.06 94 ALA A O 1
ATOM 734 N N . LYS A 1 95 ? 7.883 10.067 -6.810 1.00 64.38 95 LYS A N 1
ATOM 735 C CA . LYS A 1 95 ? 7.736 10.694 -8.135 1.00 64.38 95 LYS A CA 1
ATOM 736 C C . LYS A 1 95 ? 9.050 11.254 -8.692 1.00 64.38 95 LYS A C 1
ATOM 738 O O . LYS A 1 95 ? 9.321 11.110 -9.886 1.00 64.38 95 LYS A O 1
ATOM 743 N N . GLU A 1 96 ? 9.887 11.861 -7.852 1.00 58.34 96 GLU A N 1
ATOM 744 C CA . GLU A 1 96 ? 11.148 12.481 -8.297 1.00 58.34 96 GLU A CA 1
ATOM 745 C C . GLU A 1 96 ? 12.301 11.492 -8.504 1.00 58.34 96 GLU A C 1
ATOM 747 O O . GLU A 1 96 ? 13.221 11.766 -9.277 1.00 58.34 96 GLU A O 1
ATOM 752 N N . MET A 1 97 ? 12.233 10.301 -7.905 1.00 56.88 97 MET A N 1
ATOM 753 C CA . MET A 1 97 ? 13.296 9.298 -8.023 1.00 56.88 97 MET A CA 1
ATOM 754 C C . MET A 1 97 ? 13.208 8.477 -9.318 1.00 56.88 97 MET A C 1
ATOM 756 O O . MET A 1 97 ? 14.093 7.665 -9.582 1.00 56.88 97 MET A O 1
ATOM 760 N N . LYS A 1 98 ? 12.163 8.681 -10.143 1.00 59.12 98 LYS A N 1
ATOM 761 C CA . LYS A 1 98 ? 11.876 7.902 -11.371 1.00 59.12 98 LYS A CA 1
ATOM 762 C C . LYS A 1 98 ? 11.893 6.382 -11.153 1.00 59.12 98 LYS A C 1
ATOM 764 O O . LYS A 1 98 ? 12.095 5.622 -12.098 1.00 59.12 98 LYS A O 1
ATOM 769 N N . MET A 1 99 ? 11.688 5.940 -9.916 1.00 56.56 99 MET A N 1
ATOM 770 C CA . MET A 1 99 ? 11.553 4.534 -9.574 1.00 56.56 99 MET A CA 1
ATOM 771 C C . MET A 1 99 ? 10.060 4.203 -9.620 1.00 56.56 99 MET A C 1
ATOM 773 O O . MET A 1 99 ? 9.299 4.831 -8.885 1.00 56.56 99 MET A O 1
ATOM 777 N N . PRO A 1 100 ? 9.606 3.262 -10.467 1.00 63.28 100 PRO A N 1
ATOM 778 C CA . PRO A 1 100 ? 8.197 2.874 -10.569 1.00 63.28 100 PRO A CA 1
ATOM 779 C C . PRO A 1 100 ? 7.752 2.006 -9.381 1.00 63.28 100 PRO A C 1
ATOM 781 O O . PRO A 1 100 ? 6.904 1.132 -9.528 1.00 63.28 100 PRO A O 1
ATOM 784 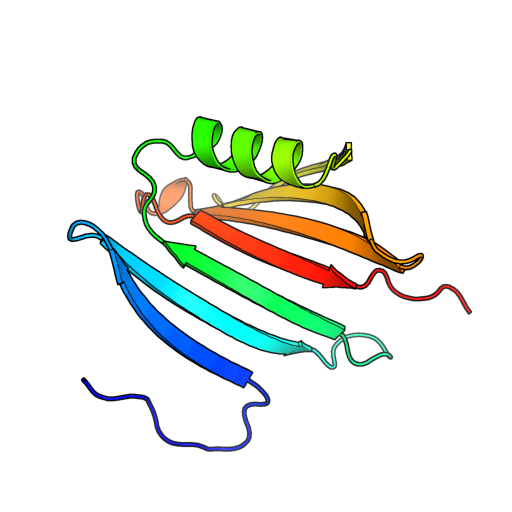N N . THR A 1 101 ? 8.332 2.240 -8.207 1.00 71.50 101 THR A N 1
ATOM 785 C CA . THR A 1 101 ? 8.161 1.400 -7.036 1.00 71.50 101 THR A CA 1
ATOM 786 C C . THR A 1 101 ? 6.964 1.885 -6.240 1.00 71.50 101 THR A C 1
ATOM 788 O O . THR A 1 101 ? 6.935 3.014 -5.752 1.00 71.50 101 THR A O 1
ATOM 791 N N . LEU A 1 102 ? 5.975 1.010 -6.109 1.00 77.88 102 LEU A N 1
ATOM 792 C CA . LEU A 1 102 ? 4.834 1.185 -5.229 1.00 77.88 102 LEU A CA 1
ATOM 793 C C . LEU A 1 102 ? 5.203 0.661 -3.845 1.00 77.88 102 LEU A C 1
ATOM 795 O O . LEU A 1 102 ? 5.572 -0.506 -3.716 1.00 77.88 102 LEU A O 1
ATOM 799 N N . ASN A 1 103 ? 5.049 1.494 -2.822 1.00 84.44 103 ASN A N 1
ATOM 800 C CA . ASN A 1 103 ? 5.014 1.063 -1.431 1.00 84.44 103 ASN A CA 1
ATOM 801 C C . ASN A 1 103 ? 3.561 1.151 -0.953 1.00 84.44 103 ASN A C 1
ATOM 803 O O . ASN A 1 103 ? 3.027 2.245 -0.806 1.00 84.44 103 ASN A O 1
ATOM 807 N N . ALA A 1 104 ? 2.920 0.002 -0.761 1.00 85.06 104 ALA A N 1
ATOM 808 C CA . ALA A 1 104 ? 1.561 -0.108 -0.246 1.00 85.06 104 ALA A CA 1
ATOM 809 C C . ALA A 1 104 ? 1.608 -0.660 1.178 1.00 85.06 104 ALA A C 1
ATOM 811 O O . ALA A 1 104 ? 2.156 -1.737 1.384 1.00 85.06 104 ALA A O 1
ATOM 812 N N . SER A 1 105 ? 1.034 0.038 2.150 1.00 85.81 105 SER A N 1
ATOM 813 C CA . SER A 1 105 ? 1.079 -0.339 3.562 1.00 85.81 105 SER A CA 1
ATOM 814 C C . SER A 1 105 ? -0.308 -0.377 4.193 1.00 85.81 105 SER A C 1
ATOM 816 O O . SER A 1 105 ? -1.124 0.494 3.919 1.00 85.81 105 SER A O 1
ATOM 818 N N . VAL A 1 106 ? -0.574 -1.351 5.065 1.00 84.44 106 VAL A N 1
ATOM 819 C CA . VAL A 1 106 ? -1.768 -1.371 5.926 1.00 84.44 106 VAL A CA 1
ATOM 820 C C . VAL A 1 106 ? -1.369 -1.030 7.356 1.00 84.44 106 VAL A C 1
ATOM 822 O O . VAL A 1 106 ? -0.464 -1.664 7.899 1.00 84.44 106 VAL A O 1
ATOM 825 N N . LEU A 1 107 ? -2.056 -0.055 7.947 1.00 83.12 107 LEU A N 1
ATOM 826 C CA . LEU A 1 107 ? -1.870 0.441 9.310 1.00 83.12 107 LEU A CA 1
ATOM 827 C C . LEU A 1 107 ? -3.168 0.255 10.105 1.00 83.12 107 LEU A C 1
ATOM 829 O O . LEU A 1 107 ? -4.263 0.310 9.544 1.00 83.12 107 LEU A O 1
ATOM 833 N N . SER A 1 108 ? -3.059 0.051 11.416 1.00 77.38 108 SER A N 1
ATOM 834 C CA . SER A 1 108 ? -4.221 0.126 12.312 1.00 77.38 108 SER A CA 1
ATOM 835 C C . SER A 1 108 ? -4.492 1.585 12.660 1.00 77.38 108 SER A C 1
ATOM 837 O O . SER A 1 108 ? -3.544 2.315 12.935 1.00 77.38 108 SER A O 1
ATOM 839 N N . LYS A 1 109 ? -5.755 2.023 12.683 1.00 69.00 109 LYS A N 1
ATOM 840 C CA . LYS A 1 109 ? -6.072 3.366 13.182 1.00 69.00 109 LYS A CA 1
ATOM 841 C C . LYS A 1 109 ? -5.805 3.415 14.698 1.00 69.00 109 LYS A C 1
ATOM 843 O O . LYS A 1 109 ? -6.221 2.484 15.398 1.00 69.00 109 LYS A O 1
ATOM 848 N N . PRO A 1 110 ? -5.146 4.462 15.230 1.00 61.59 110 PRO A N 1
ATOM 849 C CA . PRO A 1 110 ? -5.007 4.632 16.671 1.00 61.59 110 PRO A CA 1
ATOM 850 C C . PRO A 1 110 ? -6.387 4.584 17.331 1.00 61.59 110 PRO A C 1
ATOM 852 O O . PRO A 1 110 ? -7.316 5.256 16.880 1.00 61.59 110 PRO A O 1
ATOM 855 N N . LYS A 1 111 ? -6.545 3.779 18.388 1.00 57.84 111 LYS A N 1
ATOM 856 C CA . LYS A 1 111 ? -7.774 3.809 19.189 1.00 57.84 111 LYS A CA 1
ATOM 857 C C . LYS A 1 111 ? -7.792 5.135 19.944 1.00 57.84 111 LYS A C 1
ATOM 859 O O . LYS A 1 111 ? -6.908 5.372 20.764 1.00 57.84 111 LYS A O 1
ATOM 864 N N . GLU A 1 112 ? -8.761 5.998 19.647 1.00 55.06 112 GLU A N 1
ATOM 865 C CA . GLU A 1 112 ? -9.037 7.165 20.487 1.00 55.06 112 GLU A CA 1
ATOM 866 C C . GLU A 1 112 ? -9.417 6.646 21.886 1.00 55.06 112 GLU A C 1
ATOM 868 O O . GLU A 1 112 ? -10.360 5.863 22.021 1.00 55.06 112 GLU A O 1
ATOM 873 N N . ASN A 1 113 ? -8.617 6.998 22.898 1.00 45.03 113 ASN A N 1
ATOM 874 C CA . ASN A 1 113 ? -8.900 6.716 24.311 1.00 45.03 113 ASN A CA 1
ATOM 875 C C . ASN A 1 113 ? -9.870 7.745 24.889 1.00 45.03 113 ASN A C 1
ATOM 877 O O . ASN A 1 113 ? -9.710 8.943 24.558 1.00 45.03 113 ASN A O 1
#

Secondary structure (DSSP, 8-state):
--PPPPSS--EEEEEEEETTEEEEEEEEEE-TTSS-EEEEEEEE--S-HHHHHHHHHHHTTPEEEEEEEETTEEEEEEEEEETTEEEEEEEEE-GGGT---EEEEEEEPP---

Solvent-accessible surface area (backbone atoms only — not comparable to full-atom values): 6594 Å² total; per-residue (Å²): 141,80,80,86,80,93,74,93,64,67,59,50,77,48,76,49,75,57,97,93,38,62,35,35,42,34,39,38,57,42,72,79,78,93,50,81,36,58,34,43,32,40,36,32,65,59,99,43,65,67,63,50,52,53,49,56,36,60,76,55,68,39,43,81,78,46,78,46,78,55,99,52,28,38,42,39,32,22,40,30,72,57,98,88,43,58,32,33,45,36,36,42,35,43,67,72,73,77,52,70,44,42,38,39,32,39,36,62,58,82,79,85,126

Radius of gyration: 15.01 Å; Cα contacts (8 Å, |Δi|>4): 209; chains: 1; bounding box: 36×30×39 Å

pLDDT: mean 76.01, std 16.01, range [28.67, 94.12]

Foldseek 3Di:
DDDDDDDPFQKDKDWDDDPNWIKMWMWHFDPPDDDTKTKIKIKTQDPDLVVVVVVVCVVQVWAWDDWDDDPQKTKTWTWGDDPRFIKIWIWIDNRVVPGSMIIIMIIGDDPDD